Protein AF-A0A2P8WDM0-F1 (afdb_monomer_lite)

Radius of gyration: 15.36 Å; chains: 1; bounding box: 47×32×36 Å

Secondary structure (DSSP, 8-state):
--TT-GGGGS-HHHHHHHHHT-S--EEES-PPTT-EEEEEEEETTEEEEEEE-TT-EEEEEEEESSPPPPPPPSEEEEE--TTS-SS-EEEEE--TTSTT--EEEPPEE-SSSEEEEE-HHHHHHSTT--S-EEPPHHHHHHHHHTEEE--GGGG------

Foldseek 3Di:
DPDAPLVVQDDPVLVVVLVVLVDWDKFFLGDDPQKGFPDWDDDPSWIKTKIAGPVQAIKIKTWDQDDDDDDAAPDWDFAAAPVQPDDRKTFGWYPVPDVVTFTKIDWRDDPRTTMMMGGDVVQCVPPPDDDHHHDDPVNRRSRRNRMDTDDVVSVDDPPDD

pLDDT: mean 84.31, std 15.5, range [34.72, 97.06]

Sequence (161 aa):
PPSGAFLAQLAPDQMMQLQQLGVEVVVPGVVPPGFGVARVAMDDGEYAIVYRDDQNRCFGVQFSKDPVDSPAANQQQPVSSPLFPGADYGLNYDPPEDNPSRLFSDWLPGSQGAYRLLGAPDINALQGLSACRNVDLETAIPILESFTTVSPEIMGDGDPP

Structure (mmCIF, N/CA/C/O backbone):
data_AF-A0A2P8WDM0-F1
#
_entry.id   AF-A0A2P8WDM0-F1
#
loop_
_atom_site.group_PDB
_atom_site.id
_atom_site.type_symbol
_atom_site.label_atom_id
_atom_site.label_alt_id
_atom_site.label_comp_id
_atom_site.label_asym_id
_atom_site.label_entity_id
_atom_site.label_seq_id
_atom_site.pdbx_PDB_ins_code
_atom_site.Cartn_x
_atom_site.Cartn_y
_atom_site.Cartn_z
_atom_site.occupancy
_atom_site.B_iso_or_equiv
_atom_site.auth_seq_id
_atom_site.auth_comp_id
_atom_site.auth_asym_id
_atom_site.auth_atom_id
_atom_site.pdbx_PDB_model_num
ATOM 1 N N . PRO A 1 1 ? -22.498 9.700 2.394 1.00 36.03 1 PRO A N 1
ATOM 2 C CA . PRO A 1 1 ? -21.070 9.353 2.196 1.00 36.03 1 PRO A CA 1
ATOM 3 C C . PRO A 1 1 ? -20.682 9.367 0.707 1.00 36.03 1 PRO A C 1
ATOM 5 O O . PRO A 1 1 ? -21.485 8.912 -0.108 1.00 36.03 1 PRO A O 1
ATOM 8 N N . PRO A 1 2 ? -19.503 9.889 0.319 1.00 37.31 2 PRO A N 1
ATOM 9 C CA . PRO A 1 2 ? -19.006 9.663 -1.030 1.00 37.31 2 PRO A CA 1
ATOM 10 C C . PRO A 1 2 ? -18.834 8.153 -1.242 1.00 37.31 2 PRO A C 1
ATOM 12 O O . PRO A 1 2 ? -18.220 7.448 -0.438 1.00 37.31 2 PRO A O 1
ATOM 15 N N . SER A 1 3 ? -19.461 7.653 -2.299 1.00 34.72 3 SER A N 1
ATOM 16 C CA . SER A 1 3 ? -19.402 6.265 -2.739 1.00 34.72 3 SER A CA 1
ATOM 17 C C . SER A 1 3 ? -17.945 5.917 -3.059 1.00 34.72 3 SER A C 1
ATOM 19 O O . SER A 1 3 ? -17.401 6.437 -4.027 1.00 34.72 3 SER A O 1
ATOM 21 N N . GLY A 1 4 ? -17.296 5.097 -2.229 1.00 44.69 4 GLY A N 1
ATOM 22 C CA . GLY A 1 4 ? -15.882 4.727 -2.397 1.00 44.69 4 GLY A CA 1
ATOM 23 C C . GLY A 1 4 ? -15.010 4.896 -1.153 1.00 44.69 4 GLY A C 1
ATOM 24 O O . GLY A 1 4 ? -13.857 4.481 -1.177 1.00 44.69 4 GLY A O 1
ATOM 25 N N . ALA A 1 5 ? -15.541 5.454 -0.059 1.00 57.00 5 ALA A N 1
ATOM 26 C CA . ALA A 1 5 ? -14.798 5.557 1.192 1.00 57.00 5 ALA A CA 1
ATOM 27 C C . ALA A 1 5 ? -14.412 4.156 1.702 1.00 57.00 5 ALA A C 1
ATOM 29 O O . ALA A 1 5 ? -15.290 3.346 2.000 1.00 57.00 5 ALA A O 1
ATOM 30 N N . PHE A 1 6 ? -13.109 3.893 1.820 1.00 64.38 6 PHE A N 1
ATOM 31 C CA . PHE A 1 6 ? -12.514 2.686 2.405 1.00 64.38 6 PHE A CA 1
ATOM 32 C C . PHE A 1 6 ? -13.269 2.170 3.649 1.00 64.38 6 PHE A C 1
ATOM 34 O O . PHE A 1 6 ? -13.524 0.975 3.785 1.00 64.38 6 PHE A O 1
ATOM 41 N N . LEU A 1 7 ? -13.714 3.082 4.518 1.00 59.94 7 LEU A N 1
ATOM 42 C CA . LEU A 1 7 ? -14.441 2.759 5.748 1.00 59.94 7 LEU A CA 1
ATOM 43 C C . LEU A 1 7 ? -15.786 2.064 5.525 1.00 59.94 7 LEU A C 1
ATOM 45 O O . LEU A 1 7 ? -16.189 1.259 6.356 1.00 59.94 7 LEU A O 1
ATOM 49 N N . ALA A 1 8 ? -16.460 2.316 4.402 1.00 56.22 8 ALA A N 1
ATOM 50 C CA . ALA A 1 8 ? -17.702 1.625 4.060 1.00 56.22 8 ALA A CA 1
ATOM 51 C C . ALA A 1 8 ? -17.474 0.167 3.620 1.00 56.22 8 ALA A C 1
ATOM 53 O O . ALA A 1 8 ? -18.440 -0.574 3.455 1.00 56.22 8 ALA A O 1
ATOM 54 N N . GLN A 1 9 ? -16.217 -0.236 3.403 1.00 68.06 9 GLN A N 1
ATOM 55 C CA . GLN A 1 9 ? -15.846 -1.586 2.979 1.00 68.06 9 GLN A CA 1
ATOM 56 C C . GLN A 1 9 ? -15.326 -2.458 4.129 1.00 68.06 9 GLN A C 1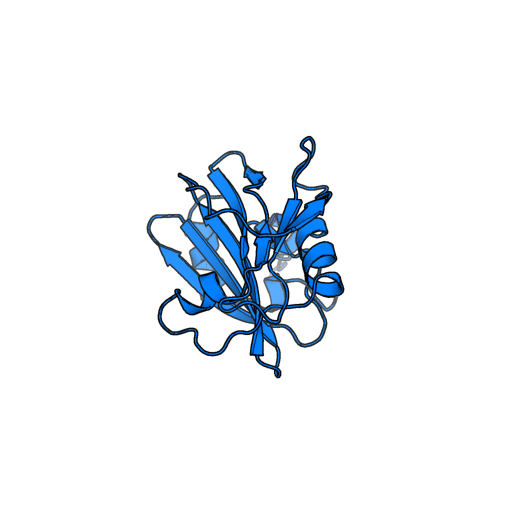
ATOM 58 O O . GLN A 1 9 ? -15.189 -3.666 3.949 1.00 68.06 9 GLN A O 1
ATOM 63 N N . LEU A 1 10 ? -15.033 -1.877 5.298 1.00 70.88 10 LEU A N 1
ATOM 64 C CA . LEU A 1 10 ? -14.612 -2.633 6.474 1.00 70.88 10 LEU A CA 1
ATOM 65 C C . LEU A 1 10 ? -15.817 -3.136 7.267 1.00 70.88 10 LEU A C 1
ATOM 67 O O . LEU A 1 10 ? -16.766 -2.394 7.522 1.00 70.88 10 LEU A O 1
ATOM 71 N N . ALA A 1 11 ? -15.743 -4.382 7.737 1.00 72.00 11 ALA A N 1
ATOM 72 C CA . ALA A 1 11 ? -16.663 -4.845 8.767 1.00 72.00 11 ALA A CA 1
ATOM 73 C C . ALA A 1 11 ? -16.406 -4.081 10.088 1.00 72.00 11 ALA A C 1
ATOM 75 O O . ALA A 1 11 ? -15.248 -3.772 10.388 1.00 72.00 11 ALA A O 1
ATOM 76 N N . PRO A 1 12 ? -17.438 -3.822 10.917 1.00 71.75 12 PRO A N 1
ATOM 77 C CA . PRO A 1 12 ? -17.280 -3.102 12.186 1.00 71.75 12 PRO A CA 1
ATOM 78 C C . PRO A 1 12 ? -16.192 -3.689 13.095 1.00 71.75 12 PRO A C 1
ATOM 80 O O . PRO A 1 12 ? -15.381 -2.950 13.651 1.00 71.75 12 PRO A O 1
ATOM 83 N N . ASP A 1 13 ? -16.107 -5.018 13.171 1.00 77.50 13 ASP A N 1
ATOM 84 C CA . ASP A 1 13 ? -15.102 -5.707 13.984 1.00 77.50 13 ASP A CA 1
ATOM 85 C C . ASP A 1 13 ? -13.672 -5.466 13.473 1.00 77.50 13 ASP A C 1
ATOM 87 O O . ASP A 1 13 ? -12.751 -5.290 14.268 1.00 77.50 13 ASP A O 1
ATOM 91 N N . GLN A 1 14 ? -13.473 -5.398 12.151 1.00 79.44 14 GLN A N 1
ATOM 92 C CA . GLN A 1 14 ? -12.163 -5.106 11.552 1.00 79.44 14 GLN A CA 1
ATOM 93 C C . GLN A 1 14 ? -11.731 -3.669 11.847 1.00 79.44 14 GLN A C 1
ATOM 95 O O . GLN A 1 14 ? -10.559 -3.413 12.112 1.00 79.44 14 GLN A O 1
ATOM 100 N N . MET A 1 15 ? -12.683 -2.735 11.837 1.00 77.62 15 MET A N 1
ATOM 101 C CA . MET A 1 15 ? -12.424 -1.344 12.192 1.00 77.62 15 MET A CA 1
ATOM 102 C C . MET A 1 15 ? -12.049 -1.207 13.671 1.00 77.62 15 MET A C 1
ATOM 104 O O . MET A 1 15 ? -11.055 -0.557 13.986 1.00 77.62 15 MET A O 1
ATOM 108 N N . MET A 1 16 ? -12.782 -1.871 14.572 1.00 75.94 16 MET A N 1
ATOM 109 C CA . MET A 1 16 ? -12.447 -1.893 15.999 1.00 75.94 16 MET A CA 1
ATOM 110 C C . MET A 1 16 ? -11.062 -2.490 16.260 1.00 75.94 16 MET A C 1
ATOM 112 O O . MET A 1 16 ? -10.313 -1.958 17.075 1.00 75.94 16 MET A O 1
ATOM 116 N N . GLN A 1 17 ? -10.700 -3.573 15.570 1.00 79.44 17 GLN A N 1
ATOM 117 C CA . GLN A 1 17 ? -9.383 -4.192 15.727 1.00 79.44 17 GLN A CA 1
ATOM 118 C C . GLN A 1 17 ? -8.254 -3.265 15.264 1.00 79.44 17 GLN A C 1
ATOM 120 O O . GLN A 1 17 ? -7.281 -3.096 15.993 1.00 79.44 17 GLN A O 1
ATOM 125 N N . LEU A 1 18 ? -8.407 -2.604 14.110 1.00 81.50 18 LEU A N 1
ATOM 126 C CA . LEU A 1 18 ? -7.428 -1.631 13.617 1.00 81.50 18 LEU A CA 1
ATOM 127 C C . LEU A 1 18 ? -7.249 -0.455 14.591 1.00 81.50 18 LEU A C 1
ATOM 129 O O . LEU A 1 18 ? -6.125 -0.033 14.847 1.00 81.50 18 LEU A O 1
ATOM 133 N N . GLN A 1 19 ? -8.335 0.030 15.198 1.00 79.19 19 GLN A N 1
ATOM 134 C CA . GLN A 1 19 ? -8.279 1.088 16.216 1.00 79.19 19 GLN A CA 1
ATOM 135 C C . GLN A 1 19 ? -7.546 0.651 17.492 1.00 79.19 19 GLN A C 1
ATOM 137 O O . GLN A 1 19 ? -6.848 1.451 18.113 1.00 79.19 19 GLN A O 1
ATOM 142 N N . GLN A 1 20 ? -7.682 -0.616 17.888 1.00 82.81 20 GLN A N 1
ATOM 143 C CA . GLN A 1 20 ? -7.025 -1.157 19.081 1.00 82.81 20 GLN A CA 1
ATOM 144 C C . GLN A 1 20 ? -5.506 -1.301 18.932 1.00 82.81 20 GLN A C 1
ATOM 146 O O . GLN A 1 20 ? -4.823 -1.431 19.947 1.00 82.81 20 GLN A O 1
ATOM 151 N N . LEU A 1 21 ? -4.960 -1.237 17.710 1.00 83.50 21 LEU A N 1
ATOM 152 C CA . LEU A 1 21 ? -3.510 -1.283 17.488 1.00 83.50 21 LEU A CA 1
ATOM 153 C C . LEU A 1 21 ? -2.793 -0.054 18.068 1.00 83.50 21 LEU A C 1
ATOM 155 O O . LEU A 1 21 ? -1.595 -0.120 18.334 1.00 83.50 21 LEU A O 1
ATOM 159 N N . GLY A 1 22 ? -3.509 1.061 18.268 1.00 83.38 22 GLY A N 1
ATOM 160 C CA . GLY A 1 22 ? -2.923 2.305 18.776 1.00 83.38 22 GLY A CA 1
ATOM 161 C C . GLY A 1 22 ? -1.908 2.935 17.817 1.00 83.38 22 GLY A C 1
ATOM 162 O O . GLY A 1 22 ? -1.054 3.711 18.251 1.00 83.38 22 GLY A O 1
ATOM 163 N N . VAL A 1 23 ? -1.989 2.581 16.531 1.00 86.44 23 VAL A N 1
ATOM 164 C CA . VAL A 1 23 ? -1.169 3.144 15.457 1.00 86.44 23 VAL A CA 1
ATOM 165 C C . VAL A 1 23 ? -2.034 3.885 14.452 1.00 86.44 23 VAL A C 1
ATOM 167 O O . VAL A 1 23 ? -3.225 3.601 14.308 1.00 86.44 23 VAL A O 1
ATOM 170 N N . GLU A 1 24 ? -1.433 4.830 13.743 1.00 89.19 24 GLU A N 1
ATOM 171 C CA . GLU A 1 24 ? -2.082 5.456 12.600 1.00 89.19 24 GLU A CA 1
ATOM 172 C C . GLU A 1 24 ? -2.334 4.422 11.485 1.00 89.19 24 GLU A C 1
ATOM 174 O O . GLU A 1 24 ? -1.457 3.659 11.072 1.00 89.19 24 GLU A O 1
ATOM 179 N N . VAL A 1 25 ? -3.580 4.366 11.012 1.00 90.31 25 VAL A N 1
ATOM 180 C CA . VAL A 1 25 ? -3.996 3.421 9.973 1.00 90.31 25 VAL A CA 1
ATOM 181 C C . VAL A 1 25 ? -4.004 4.146 8.636 1.00 90.31 25 VAL A C 1
ATOM 183 O O . VAL A 1 25 ? -4.794 5.069 8.433 1.00 90.31 25 VAL A O 1
ATOM 186 N N . VAL A 1 26 ? -3.136 3.713 7.726 1.00 92.31 26 VAL A N 1
ATOM 187 C CA . VAL A 1 26 ? -2.986 4.245 6.374 1.00 92.31 26 VAL A CA 1
ATOM 188 C C . VAL A 1 26 ? -3.682 3.324 5.391 1.00 92.31 26 VAL A C 1
ATOM 190 O O . VAL A 1 26 ? -3.570 2.099 5.448 1.00 92.31 26 VAL A O 1
ATOM 193 N N . VAL A 1 27 ? -4.446 3.936 4.498 1.00 92.62 27 VAL A N 1
ATOM 194 C CA . VAL A 1 27 ? -5.335 3.264 3.553 1.00 92.62 27 VAL A CA 1
ATOM 195 C C . VAL A 1 27 ? -5.292 4.005 2.218 1.00 92.62 27 VAL A C 1
ATOM 197 O O . VAL A 1 27 ? -4.922 5.179 2.183 1.00 92.62 27 VAL A O 1
ATOM 200 N N . PRO A 1 28 ? -5.688 3.379 1.101 1.00 92.56 28 PRO A N 1
ATOM 201 C CA . PRO A 1 28 ? -5.888 4.098 -0.147 1.00 92.56 28 PRO A CA 1
ATOM 202 C C . PRO A 1 28 ? -7.020 5.116 0.005 1.00 92.56 28 PRO A C 1
ATOM 204 O O . PRO A 1 28 ? -8.125 4.768 0.427 1.00 92.56 28 PRO A O 1
ATOM 207 N N . GLY A 1 29 ? -6.773 6.361 -0.388 1.00 89.75 29 GLY A N 1
ATOM 208 C CA . GLY A 1 29 ? -7.816 7.372 -0.558 1.00 89.75 29 GLY A CA 1
ATOM 209 C C . GLY A 1 29 ? -8.676 7.112 -1.796 1.00 89.75 29 GLY A C 1
ATOM 210 O O . GLY A 1 29 ? -9.814 7.574 -1.865 1.00 89.75 29 GLY A O 1
ATOM 211 N N . VAL A 1 30 ? -8.161 6.331 -2.751 1.00 87.44 30 VAL A N 1
ATOM 212 C CA . VAL A 1 30 ? -8.896 5.828 -3.913 1.00 87.44 30 VAL A CA 1
ATOM 213 C C . VAL A 1 30 ? -8.802 4.306 -3.953 1.00 87.44 30 VAL A C 1
ATOM 215 O O . VAL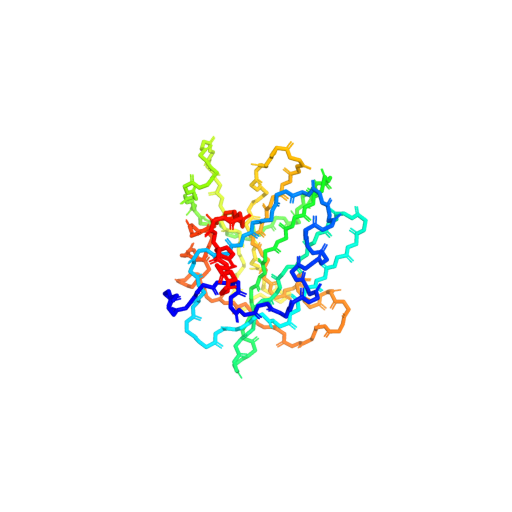 A 1 30 ? -7.718 3.735 -4.049 1.00 87.44 30 VAL A O 1
ATOM 218 N N . VAL A 1 31 ? -9.957 3.643 -3.933 1.00 90.00 31 VAL A N 1
ATOM 219 C CA . VAL A 1 31 ? -10.067 2.206 -4.214 1.00 90.00 31 VAL A CA 1
ATOM 220 C C . VAL A 1 31 ? -10.561 2.045 -5.656 1.00 90.00 31 VAL A C 1
ATOM 222 O O . VAL A 1 31 ? -11.633 2.573 -5.972 1.00 90.00 31 VAL A O 1
ATOM 225 N N . PRO A 1 32 ? -9.818 1.358 -6.548 1.00 91.62 32 PRO A N 1
ATOM 226 C CA . PRO A 1 32 ? -10.250 1.196 -7.931 1.00 91.62 32 PRO A CA 1
ATOM 227 C C . PRO A 1 32 ? -11.595 0.458 -8.036 1.00 91.62 32 PRO A C 1
ATOM 229 O O . PRO A 1 32 ? -11.910 -0.382 -7.185 1.00 91.62 32 PRO A O 1
ATOM 232 N N . PRO A 1 33 ? -12.394 0.712 -9.088 1.00 89.81 33 PRO A N 1
ATOM 233 C CA . PRO A 1 33 ? -13.662 0.020 -9.286 1.00 89.81 33 PRO A CA 1
ATOM 234 C C . PRO A 1 33 ? -13.499 -1.504 -9.293 1.00 89.81 33 PRO A C 1
ATOM 236 O O . PRO A 1 33 ? -12.585 -2.036 -9.919 1.00 89.81 33 PRO A O 1
ATOM 239 N N . GLY A 1 34 ? -14.408 -2.202 -8.611 1.00 90.25 34 GLY A N 1
ATOM 240 C CA . GLY A 1 34 ? -14.401 -3.665 -8.518 1.00 90.25 34 GLY A CA 1
ATOM 241 C C . GLY A 1 34 ? -13.508 -4.235 -7.413 1.00 90.25 34 GLY A C 1
ATOM 242 O O . GLY A 1 34 ? -13.654 -5.411 -7.093 1.00 90.25 34 GLY A O 1
ATOM 243 N N . PHE A 1 35 ? -12.650 -3.426 -6.785 1.00 92.88 35 PHE A N 1
ATOM 244 C CA . PHE A 1 35 ? -11.886 -3.854 -5.615 1.00 92.88 35 PHE A CA 1
ATOM 245 C C . PHE A 1 35 ? -12.699 -3.699 -4.332 1.00 92.88 35 PHE A C 1
ATOM 247 O O . PHE A 1 35 ? -13.393 -2.702 -4.128 1.00 92.88 35 PHE A O 1
ATOM 254 N N . GLY A 1 36 ? -12.561 -4.684 -3.447 1.00 90.12 36 GLY A N 1
ATOM 255 C CA . GLY A 1 36 ? -13.055 -4.639 -2.076 1.00 90.12 36 GLY A CA 1
ATOM 256 C C . GLY A 1 36 ? -12.014 -5.161 -1.092 1.00 90.12 36 GLY A C 1
ATOM 257 O O . GLY A 1 36 ? -11.090 -5.875 -1.490 1.00 90.12 36 GLY A O 1
ATOM 258 N N . VAL A 1 37 ? -12.168 -4.832 0.193 1.00 90.81 37 VAL A N 1
ATOM 259 C CA . VAL A 1 37 ? -11.337 -5.412 1.259 1.00 90.81 37 VAL A CA 1
ATOM 260 C C . VAL A 1 37 ? -11.573 -6.922 1.312 1.00 90.81 37 VAL A C 1
ATOM 262 O O . VAL A 1 37 ? -12.653 -7.395 1.656 1.00 90.81 37 VAL A O 1
ATOM 265 N N . ALA A 1 38 ? -10.542 -7.688 0.976 1.00 89.88 38 ALA A N 1
ATOM 266 C CA . ALA A 1 38 ? -10.553 -9.143 1.021 1.00 89.88 38 ALA A CA 1
ATOM 267 C C . ALA A 1 38 ? -10.081 -9.672 2.376 1.00 89.88 38 ALA A C 1
ATOM 269 O O . ALA A 1 38 ? -10.499 -10.746 2.809 1.00 89.88 38 ALA A O 1
ATOM 270 N N . ARG A 1 39 ? -9.176 -8.939 3.035 1.00 88.94 39 ARG A N 1
ATOM 271 C CA . ARG A 1 39 ? -8.610 -9.342 4.318 1.00 88.94 39 ARG A CA 1
ATOM 272 C C . ARG A 1 39 ? -8.003 -8.171 5.071 1.00 88.94 39 ARG A C 1
ATOM 274 O O . ARG A 1 39 ? -7.364 -7.312 4.476 1.00 88.94 39 ARG A O 1
ATOM 281 N N . VAL A 1 40 ? -8.107 -8.239 6.392 1.00 90.31 40 VAL A N 1
ATOM 282 C CA . VAL A 1 40 ? -7.248 -7.506 7.321 1.00 90.31 40 VAL A CA 1
ATOM 283 C C . VAL A 1 40 ? -6.455 -8.549 8.104 1.00 90.31 40 VAL A C 1
ATOM 285 O O . VAL A 1 40 ? -7.043 -9.421 8.743 1.00 90.31 40 VAL A O 1
ATOM 288 N N . ALA A 1 41 ? -5.134 -8.531 7.974 1.00 89.19 41 ALA A N 1
ATOM 289 C CA . ALA A 1 41 ? -4.217 -9.340 8.764 1.00 89.19 41 ALA A CA 1
ATOM 290 C C . ALA A 1 41 ? -3.554 -8.434 9.799 1.00 89.19 41 ALA A C 1
ATOM 292 O O . ALA A 1 41 ? -3.145 -7.328 9.461 1.00 89.19 41 ALA A O 1
ATOM 293 N N . MET A 1 42 ? -3.474 -8.891 11.042 1.00 88.50 42 MET A N 1
ATOM 294 C CA . MET A 1 42 ? -2.862 -8.158 12.147 1.00 88.50 42 MET A CA 1
ATOM 295 C C . MET A 1 42 ? -2.008 -9.125 12.950 1.00 88.50 42 MET A C 1
ATOM 297 O O . MET A 1 42 ? -2.450 -10.246 13.209 1.00 88.50 42 MET A O 1
ATOM 301 N N . ASP A 1 43 ? -0.812 -8.687 13.322 1.00 85.88 43 ASP A N 1
ATOM 302 C CA . ASP A 1 43 ? 0.116 -9.452 14.153 1.00 85.88 43 ASP A CA 1
ATOM 303 C C . ASP A 1 43 ? 1.037 -8.493 14.915 1.00 85.88 43 ASP A C 1
ATOM 305 O O . ASP A 1 43 ? 1.551 -7.555 14.327 1.00 85.88 43 ASP A O 1
ATOM 309 N N . ASP A 1 44 ? 1.184 -8.673 16.226 1.00 84.94 44 ASP A N 1
ATOM 310 C CA . ASP A 1 44 ? 2.044 -7.869 17.123 1.00 84.94 44 ASP A CA 1
ATOM 311 C C . ASP A 1 44 ? 2.037 -6.324 16.930 1.00 84.94 44 ASP A C 1
ATOM 313 O O . ASP A 1 44 ? 3.030 -5.599 17.079 1.00 84.94 44 ASP A O 1
ATOM 317 N N . GLY A 1 45 ? 0.868 -5.763 16.613 1.00 84.56 45 GLY A N 1
ATOM 318 C CA . GLY A 1 45 ? 0.710 -4.328 16.352 1.00 84.56 45 GLY A CA 1
ATOM 319 C C . GLY A 1 45 ? 1.177 -3.878 14.963 1.00 84.56 45 GLY A C 1
ATOM 320 O O . GLY A 1 45 ? 1.294 -2.679 14.732 1.00 84.56 45 GLY A O 1
ATOM 321 N N . GLU A 1 46 ? 1.431 -4.817 14.061 1.00 91.94 46 GLU A N 1
ATOM 322 C CA . GLU A 1 46 ? 1.558 -4.642 12.618 1.00 91.94 46 GLU A CA 1
ATOM 323 C C . GLU A 1 46 ? 0.239 -4.996 11.923 1.00 91.94 46 GLU A C 1
ATOM 325 O O . GLU A 1 46 ? -0.611 -5.706 12.478 1.00 91.94 46 GLU A O 1
ATOM 330 N N . TYR A 1 47 ? 0.055 -4.520 10.690 1.00 93.31 47 TYR A N 1
ATOM 331 C CA . TYR A 1 47 ? -1.114 -4.895 9.900 1.00 93.31 47 TYR A CA 1
ATOM 332 C C . TYR A 1 47 ? -0.842 -4.946 8.398 1.00 93.31 47 TYR A C 1
ATOM 334 O O . TYR A 1 47 ? 0.046 -4.277 7.875 1.00 93.31 47 TYR A O 1
ATOM 342 N N . ALA A 1 48 ? -1.678 -5.706 7.692 1.00 93.75 48 ALA A N 1
ATOM 343 C CA . ALA A 1 48 ? -1.815 -5.667 6.246 1.00 93.75 48 ALA A CA 1
ATOM 344 C C . ALA A 1 48 ? -3.298 -5.688 5.850 1.00 93.75 48 ALA A C 1
ATOM 346 O O . ALA A 1 48 ? -4.050 -6.583 6.244 1.00 93.75 48 ALA A O 1
ATOM 347 N N . ILE A 1 49 ? -3.717 -4.715 5.045 1.00 94.12 49 ILE A N 1
ATOM 348 C CA . ILE A 1 49 ? -5.075 -4.616 4.501 1.00 94.12 49 ILE A CA 1
ATOM 349 C C . ILE A 1 49 ? -5.004 -4.961 3.022 1.00 94.12 49 ILE A C 1
ATOM 351 O O . ILE A 1 49 ? -4.360 -4.252 2.253 1.00 94.12 49 ILE A O 1
ATOM 355 N N . VAL A 1 50 ? -5.646 -6.057 2.631 1.00 94.88 50 VAL A N 1
ATOM 356 C CA . VAL A 1 50 ? -5.604 -6.598 1.272 1.00 94.88 50 VAL A CA 1
ATOM 357 C C . VAL A 1 50 ? -6.910 -6.313 0.556 1.00 94.88 50 VAL A C 1
ATOM 359 O O . VAL A 1 50 ? -7.988 -6.606 1.075 1.00 94.88 50 VAL A O 1
ATOM 362 N N . TYR A 1 51 ? -6.790 -5.829 -0.673 1.00 94.50 51 TYR A N 1
ATOM 363 C CA . TYR A 1 51 ? -7.887 -5.578 -1.591 1.00 94.50 51 TYR A CA 1
ATOM 364 C C . TYR A 1 51 ? -7.820 -6.567 -2.742 1.00 94.50 51 TYR A C 1
ATOM 366 O O . TYR A 1 51 ? -6.733 -6.899 -3.220 1.00 94.50 51 TYR A O 1
ATOM 374 N N . ARG A 1 52 ? -8.981 -7.034 -3.196 1.00 94.38 52 ARG A N 1
ATOM 375 C CA . ARG A 1 52 ? -9.094 -7.987 -4.303 1.00 94.38 52 ARG A CA 1
ATOM 376 C C . ARG A 1 52 ? -10.289 -7.642 -5.176 1.00 94.38 52 ARG A C 1
ATOM 378 O O . ARG A 1 52 ? -11.323 -7.231 -4.651 1.00 94.38 52 ARG A O 1
ATOM 385 N N . ASP A 1 53 ? -10.140 -7.843 -6.479 1.00 93.94 53 ASP A N 1
ATOM 386 C CA . ASP A 1 53 ? -11.242 -7.786 -7.439 1.00 93.94 53 ASP A CA 1
ATOM 387 C C . ASP A 1 53 ? -11.737 -9.182 -7.867 1.00 93.94 53 ASP A C 1
ATOM 389 O O . ASP A 1 53 ? -11.200 -10.223 -7.474 1.00 93.94 53 ASP A O 1
ATOM 393 N N . ASP A 1 54 ? -12.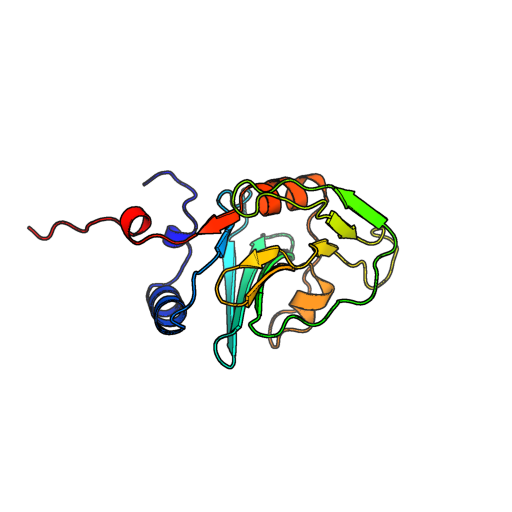775 -9.213 -8.700 1.00 93.00 54 ASP A N 1
ATOM 394 C CA . ASP A 1 54 ? -13.360 -10.436 -9.263 1.00 93.00 54 ASP A CA 1
ATOM 395 C C . ASP A 1 54 ? -12.414 -11.195 -10.217 1.00 93.00 54 ASP A C 1
ATOM 397 O O . ASP A 1 54 ? -12.616 -12.381 -10.490 1.00 93.00 54 ASP A O 1
ATOM 401 N N . GLN A 1 55 ? -11.340 -10.547 -10.672 1.00 93.75 55 GLN A N 1
ATOM 402 C CA . GLN A 1 55 ? -10.284 -11.123 -11.503 1.00 93.75 55 GLN A CA 1
ATOM 403 C C . GLN A 1 55 ? -9.077 -11.618 -10.692 1.00 93.75 55 GLN A C 1
ATOM 405 O O . GLN A 1 55 ? -8.066 -12.025 -11.279 1.00 93.75 55 GLN A O 1
ATOM 410 N N . ASN A 1 56 ? -9.163 -11.621 -9.359 1.00 93.88 56 ASN A N 1
ATOM 411 C CA . ASN A 1 56 ? -8.077 -11.984 -8.446 1.00 93.88 56 ASN A CA 1
ATOM 412 C C . ASN A 1 56 ? -6.821 -11.116 -8.598 1.00 93.88 56 ASN A C 1
ATOM 414 O O . ASN A 1 56 ? -5.718 -11.567 -8.280 1.00 93.88 56 ASN A O 1
ATOM 418 N N . ARG A 1 57 ? -6.959 -9.886 -9.095 1.00 95.00 57 ARG A N 1
ATOM 419 C CA . ARG A 1 57 ? -5.912 -8.878 -8.954 1.00 95.00 57 ARG A CA 1
ATOM 420 C C . ARG A 1 57 ? -5.953 -8.374 -7.520 1.00 95.00 57 ARG A C 1
ATOM 422 O O . ARG A 1 57 ? -7.032 -8.161 -6.967 1.00 95.00 57 ARG A O 1
ATOM 429 N N . CYS A 1 58 ? -4.786 -8.231 -6.911 1.00 95.38 58 CYS A N 1
ATOM 430 C CA . CYS A 1 58 ? -4.662 -7.844 -5.518 1.00 95.38 58 CYS A CA 1
ATOM 431 C C . CYS A 1 58 ? -3.619 -6.751 -5.349 1.00 95.38 58 CYS A C 1
ATOM 433 O O . CYS A 1 58 ? -2.588 -6.737 -6.023 1.00 95.38 58 CYS A O 1
ATOM 435 N N . PHE A 1 59 ? -3.883 -5.888 -4.382 1.00 96.50 59 PHE A N 1
ATOM 436 C CA . PHE A 1 59 ? -2.897 -5.002 -3.788 1.00 96.50 59 PHE A CA 1
ATOM 437 C C . PHE A 1 59 ? -3.160 -4.937 -2.284 1.00 96.50 59 PHE A C 1
ATOM 439 O O . PHE A 1 59 ? -4.242 -5.303 -1.814 1.00 96.50 59 PHE A O 1
ATOM 446 N N . GLY A 1 60 ? -2.180 -4.486 -1.514 1.00 96.00 60 GLY A N 1
ATOM 447 C CA . GLY A 1 60 ? -2.354 -4.295 -0.084 1.00 96.00 60 GLY A CA 1
ATOM 448 C C . GLY A 1 60 ? -1.633 -3.069 0.435 1.00 96.00 60 GLY A C 1
ATOM 449 O O . GLY A 1 60 ? -0.736 -2.550 -0.222 1.00 96.00 60 GLY A O 1
ATOM 450 N N . VAL A 1 61 ? -2.029 -2.627 1.622 1.00 96.69 61 VAL A N 1
ATOM 451 C CA . VAL A 1 61 ? -1.290 -1.640 2.411 1.00 96.69 61 VAL A CA 1
ATOM 452 C C . VAL A 1 61 ? -0.790 -2.339 3.660 1.00 96.69 61 VAL A C 1
ATOM 454 O O . VAL A 1 61 ? -1.590 -2.927 4.389 1.00 96.69 61 VAL A O 1
ATOM 457 N N . GLN A 1 62 ? 0.520 -2.311 3.877 1.00 95.88 62 GLN A N 1
ATOM 458 C CA . GLN A 1 62 ? 1.157 -2.867 5.064 1.00 95.88 62 GLN A CA 1
ATOM 459 C C . GLN A 1 62 ? 1.709 -1.752 5.936 1.00 95.88 62 GLN A C 1
ATOM 461 O O . GLN A 1 62 ? 2.250 -0.784 5.411 1.00 95.88 62 GLN A O 1
ATOM 466 N N . PHE A 1 63 ? 1.629 -1.951 7.246 1.00 96.31 63 PHE A N 1
ATOM 467 C CA . PHE A 1 63 ? 2.375 -1.223 8.260 1.00 96.31 63 PHE A CA 1
ATOM 468 C C . PHE A 1 63 ? 3.289 -2.186 9.020 1.00 96.31 63 PHE A C 1
ATOM 470 O O . PHE A 1 63 ? 2.869 -3.296 9.350 1.00 96.31 63 PHE A O 1
ATOM 477 N N . SER A 1 64 ? 4.504 -1.740 9.326 1.00 95.38 64 SER A N 1
ATOM 478 C CA . SER A 1 64 ? 5.454 -2.445 10.189 1.00 95.38 64 SER A CA 1
ATOM 479 C C . SER A 1 64 ? 6.153 -1.457 11.118 1.00 95.38 64 SER A C 1
ATOM 481 O O . SER A 1 64 ? 6.468 -0.333 10.715 1.00 95.38 64 SER A O 1
ATOM 483 N N . LYS A 1 65 ? 6.392 -1.876 12.365 1.00 94.38 65 LYS A N 1
ATOM 484 C CA . LYS A 1 65 ? 7.154 -1.079 13.344 1.00 94.38 65 LYS A CA 1
ATOM 485 C C . LYS A 1 65 ? 8.655 -1.148 13.071 1.00 94.38 65 LYS A C 1
ATOM 487 O O . LYS A 1 65 ? 9.346 -0.148 13.234 1.00 94.38 65 LYS A O 1
ATOM 492 N N . ASP A 1 66 ? 9.112 -2.310 12.609 1.00 91.50 66 ASP A N 1
ATOM 493 C CA . ASP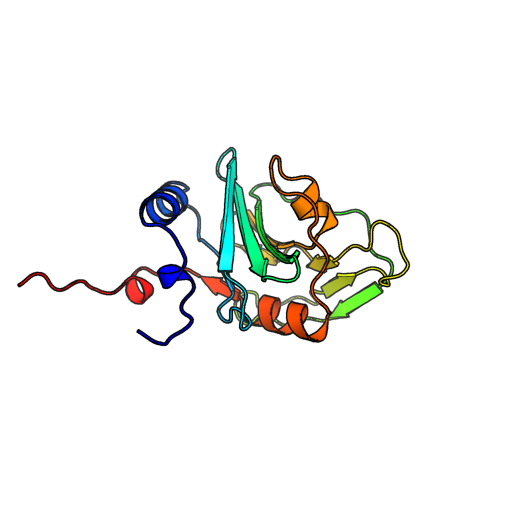 A 1 66 ? 10.505 -2.625 12.304 1.00 91.50 66 ASP A CA 1
ATOM 494 C C . ASP A 1 66 ? 10.612 -3.086 10.837 1.00 91.50 66 ASP A C 1
ATOM 496 O O . ASP A 1 66 ? 10.791 -4.277 10.563 1.00 91.50 66 ASP A O 1
ATOM 500 N N . PRO A 1 67 ? 10.459 -2.160 9.867 1.00 90.00 67 PRO A N 1
ATOM 501 C CA . PRO A 1 67 ? 10.425 -2.507 8.454 1.00 90.00 67 PRO A CA 1
ATOM 502 C C . PRO A 1 67 ? 11.733 -3.177 8.025 1.00 90.00 67 PRO A C 1
ATOM 504 O O . PRO A 1 67 ? 12.824 -2.637 8.206 1.00 90.00 67 PRO A O 1
ATOM 507 N N . VAL A 1 68 ? 11.611 -4.355 7.415 1.00 85.75 68 VAL A N 1
ATOM 508 C CA . VAL A 1 68 ? 12.737 -5.065 6.802 1.00 85.75 68 VAL A CA 1
ATOM 509 C C . VAL A 1 68 ? 12.736 -4.792 5.305 1.00 85.75 68 VAL A C 1
ATOM 511 O O . VAL A 1 68 ? 11.694 -4.873 4.644 1.00 85.75 68 VAL A O 1
ATOM 514 N N . ASP A 1 69 ? 13.907 -4.471 4.759 1.00 79.44 69 ASP A N 1
ATOM 515 C CA . ASP A 1 69 ? 14.062 -4.244 3.326 1.00 79.44 69 ASP A CA 1
ATOM 516 C C . ASP A 1 69 ? 13.637 -5.472 2.520 1.00 79.44 69 ASP A C 1
ATOM 518 O O . ASP A 1 69 ? 13.949 -6.621 2.847 1.00 79.44 69 ASP A O 1
ATOM 522 N N . SER A 1 70 ? 12.921 -5.215 1.428 1.00 79.56 70 SER A N 1
ATOM 523 C CA . SER A 1 70 ? 12.577 -6.266 0.476 1.00 79.56 70 SER A CA 1
ATOM 524 C C . SER A 1 70 ? 13.728 -6.538 -0.479 1.00 79.56 70 SER A C 1
ATOM 526 O O . SER A 1 70 ? 14.474 -5.620 -0.824 1.00 79.56 70 SER A O 1
ATOM 528 N N . PRO A 1 71 ? 13.868 -7.783 -0.966 1.00 79.19 71 PRO A N 1
ATOM 529 C CA . PRO A 1 71 ? 14.797 -8.072 -2.046 1.00 79.19 71 PRO A CA 1
ATOM 530 C C . PRO A 1 71 ? 14.539 -7.140 -3.239 1.00 79.19 71 PRO A C 1
ATOM 532 O O . PRO A 1 71 ? 13.396 -7.014 -3.682 1.00 79.19 71 PRO A O 1
ATOM 535 N N . ALA A 1 72 ? 15.597 -6.528 -3.776 1.00 78.81 72 ALA A N 1
ATOM 536 C CA . ALA A 1 72 ? 15.508 -5.518 -4.834 1.00 78.81 72 ALA A CA 1
ATOM 537 C C . ALA A 1 72 ? 14.757 -6.020 -6.080 1.00 78.81 72 ALA A C 1
ATOM 539 O O . ALA A 1 72 ? 15.055 -7.116 -6.568 1.00 78.81 72 ALA A O 1
ATOM 540 N N . ALA A 1 73 ? 13.807 -5.230 -6.590 1.00 86.88 73 ALA A N 1
ATOM 541 C CA . ALA A 1 73 ? 13.127 -5.493 -7.860 1.00 86.88 73 ALA A CA 1
ATOM 542 C C . ALA A 1 73 ? 13.996 -5.116 -9.069 1.00 86.88 73 ALA A C 1
ATOM 544 O O . ALA A 1 73 ? 14.991 -4.403 -8.936 1.00 86.88 73 ALA A O 1
ATOM 545 N N . ASN A 1 74 ? 13.612 -5.595 -10.252 1.00 88.88 74 ASN A N 1
ATOM 546 C CA . ASN A 1 74 ? 14.331 -5.314 -11.494 1.00 88.88 74 ASN A CA 1
ATOM 547 C C . ASN A 1 74 ? 14.130 -3.873 -11.985 1.00 88.88 74 ASN A C 1
ATOM 549 O O . ASN A 1 74 ? 14.995 -3.333 -12.678 1.00 88.88 74 ASN A O 1
ATOM 553 N N . GLN A 1 75 ? 12.990 -3.260 -11.662 1.00 94.06 75 GLN A N 1
ATOM 554 C CA . GLN A 1 75 ? 12.623 -1.917 -12.099 1.00 94.06 75 GLN A CA 1
ATOM 555 C C . GLN A 1 75 ? 12.011 -1.110 -10.956 1.00 94.06 75 GLN A C 1
ATOM 557 O O . GLN A 1 75 ? 11.448 -1.664 -10.010 1.00 94.06 75 GLN A O 1
ATOM 562 N N . GLN A 1 76 ? 12.102 0.213 -11.073 1.00 94.62 76 GLN A N 1
ATOM 563 C CA . GLN A 1 76 ? 11.523 1.154 -10.126 1.00 94.62 76 GLN A CA 1
ATOM 564 C C . GLN A 1 76 ? 10.899 2.328 -10.885 1.00 94.62 76 GLN A C 1
ATOM 566 O O . GLN A 1 76 ? 11.505 2.877 -11.805 1.00 94.62 76 GLN A O 1
ATOM 571 N N . GLN A 1 77 ? 9.685 2.707 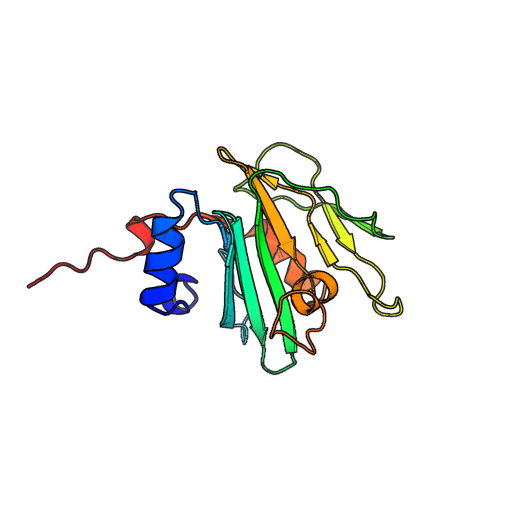-10.496 1.00 94.62 77 GLN A N 1
ATOM 572 C CA . GLN A 1 77 ? 8.990 3.890 -10.992 1.00 94.62 77 GLN A CA 1
ATOM 573 C C . GLN A 1 77 ? 8.840 4.894 -9.842 1.00 94.62 77 GLN A C 1
ATOM 575 O O . GLN A 1 77 ? 8.288 4.512 -8.811 1.00 94.62 77 GLN A O 1
ATOM 580 N N . PRO A 1 78 ? 9.288 6.154 -9.985 1.00 94.25 78 PRO A N 1
ATOM 581 C CA . PRO A 1 78 ? 9.081 7.175 -8.962 1.00 94.25 78 PRO A CA 1
ATOM 582 C C . PRO A 1 78 ? 7.600 7.395 -8.656 1.00 94.25 78 PRO A C 1
ATOM 584 O O . PRO A 1 78 ? 6.773 7.371 -9.571 1.00 94.25 78 PRO A O 1
ATOM 587 N N . VAL A 1 79 ? 7.292 7.648 -7.386 1.00 93.00 79 VAL A N 1
ATOM 588 C CA . VAL A 1 79 ? 5.936 7.922 -6.895 1.00 93.00 79 VAL A CA 1
ATOM 589 C C . VAL A 1 79 ? 5.939 9.093 -5.923 1.00 93.00 79 VAL A C 1
ATOM 591 O O . VAL A 1 79 ? 6.902 9.307 -5.188 1.00 93.00 79 VAL A O 1
ATOM 594 N N . SER A 1 80 ? 4.849 9.857 -5.900 1.00 92.44 80 SER A N 1
ATOM 595 C CA . SER A 1 80 ? 4.697 11.007 -5.012 1.00 92.44 80 SER A CA 1
ATOM 596 C C . SER A 1 80 ? 3.412 10.901 -4.199 1.00 92.44 80 SER A C 1
ATOM 598 O O . SER A 1 80 ? 2.323 11.209 -4.675 1.00 92.44 80 SER A O 1
ATOM 600 N N . SER A 1 81 ? 3.536 10.468 -2.942 1.00 89.81 81 SER A N 1
ATOM 601 C CA . SER A 1 81 ? 2.406 10.439 -2.012 1.00 89.81 81 SER A CA 1
ATOM 602 C C . SER A 1 81 ? 2.323 11.752 -1.224 1.00 89.81 81 SER A C 1
ATOM 604 O O . SER A 1 81 ? 3.272 12.080 -0.507 1.00 89.81 81 SER A O 1
ATOM 606 N N . PRO A 1 82 ? 1.200 12.495 -1.276 1.00 91.69 82 PRO A N 1
ATOM 607 C CA . PRO A 1 82 ? 1.014 13.707 -0.479 1.00 91.69 82 PRO A CA 1
ATOM 608 C C . PRO A 1 82 ? 1.080 13.461 1.034 1.00 91.69 82 PRO A C 1
ATOM 610 O O . PRO A 1 82 ? 1.445 14.370 1.776 1.00 91.69 82 PRO A O 1
ATOM 613 N N . LEU A 1 83 ? 0.735 12.249 1.488 1.00 92.38 83 LEU A N 1
ATOM 614 C CA . LEU A 1 83 ? 0.809 11.864 2.899 1.00 92.38 83 LEU A CA 1
ATOM 615 C C . LEU A 1 83 ? 2.258 11.705 3.389 1.00 92.38 83 LEU A C 1
ATOM 617 O O . LEU A 1 83 ? 2.532 11.924 4.566 1.00 92.38 83 LEU A O 1
ATOM 621 N N . PHE A 1 84 ? 3.189 11.376 2.489 1.00 92.06 84 PHE A N 1
ATOM 622 C CA . PHE A 1 84 ? 4.595 11.120 2.806 1.00 92.06 84 PHE A CA 1
ATOM 623 C C . PHE A 1 84 ? 5.508 12.077 2.033 1.00 92.06 84 PHE A C 1
ATOM 625 O O . PHE A 1 84 ? 6.197 11.669 1.094 1.00 92.06 84 PHE A O 1
ATOM 632 N N . PRO A 1 85 ? 5.524 13.372 2.396 1.00 85.88 85 PRO A N 1
ATOM 633 C CA . PRO A 1 85 ? 6.363 14.343 1.716 1.00 85.88 85 PRO A CA 1
ATOM 634 C C . PRO A 1 85 ? 7.849 14.074 1.996 1.00 85.88 85 PRO A C 1
ATOM 636 O O . PRO A 1 85 ? 8.242 13.830 3.135 1.00 85.88 85 PRO A O 1
ATOM 639 N N . GLY A 1 86 ? 8.698 14.218 0.974 1.00 70.12 86 GLY A N 1
ATOM 640 C CA . GLY A 1 86 ? 10.130 14.460 1.189 1.00 70.12 86 GLY A CA 1
ATOM 641 C C . GLY A 1 86 ? 11.114 13.308 0.957 1.00 70.12 86 GLY A C 1
ATOM 642 O O . GLY A 1 86 ? 12.175 13.330 1.574 1.00 70.12 86 GLY A O 1
ATOM 643 N N . ALA A 1 87 ? 10.851 12.370 0.044 1.00 72.81 87 ALA A N 1
ATOM 644 C CA . ALA A 1 87 ? 11.906 11.523 -0.527 1.00 72.81 87 ALA A CA 1
ATOM 645 C C . ALA A 1 87 ? 11.586 11.090 -1.966 1.00 72.81 87 ALA A C 1
ATOM 647 O O . ALA A 1 87 ? 10.437 11.177 -2.403 1.00 72.81 87 ALA A O 1
ATOM 648 N N . ASP A 1 88 ? 12.607 10.597 -2.671 1.00 85.19 88 ASP A N 1
ATOM 649 C CA . ASP A 1 88 ? 12.463 9.906 -3.954 1.00 85.19 88 ASP A CA 1
ATOM 650 C C . ASP A 1 88 ? 12.024 8.456 -3.697 1.00 85.19 88 ASP A C 1
ATOM 652 O O . ASP A 1 88 ? 12.825 7.526 -3.777 1.00 85.19 88 ASP A O 1
ATOM 656 N N . TYR A 1 89 ? 10.759 8.270 -3.315 1.00 92.31 89 TYR A N 1
ATOM 657 C CA . TYR A 1 89 ? 10.177 6.938 -3.167 1.00 92.31 89 TYR A CA 1
ATOM 658 C C . TYR A 1 89 ? 9.825 6.350 -4.532 1.00 92.31 89 TYR A C 1
ATOM 660 O O . TYR A 1 89 ? 9.462 7.061 -5.475 1.00 92.31 89 TYR A O 1
ATOM 668 N N . GLY A 1 90 ? 9.874 5.028 -4.618 1.00 94.56 90 GLY A N 1
ATOM 669 C CA . GLY A 1 90 ? 9.554 4.280 -5.814 1.00 94.56 90 GLY A CA 1
ATOM 670 C C . GLY A 1 90 ? 8.586 3.130 -5.577 1.00 94.56 90 GLY A C 1
ATOM 671 O O . GLY A 1 90 ? 8.513 2.521 -4.509 1.00 94.56 90 GLY A O 1
ATOM 672 N N . LEU A 1 91 ? 7.853 2.813 -6.635 1.00 96.06 91 LEU A N 1
ATOM 673 C CA . LEU A 1 91 ? 7.180 1.544 -6.826 1.00 96.06 91 LEU A CA 1
ATOM 674 C C . LEU A 1 91 ? 8.156 0.592 -7.522 1.00 96.06 91 LEU A C 1
ATOM 676 O O . LEU A 1 91 ? 8.518 0.796 -8.681 1.00 96.06 91 LEU A O 1
ATOM 680 N N . ASN A 1 92 ? 8.585 -0.434 -6.802 1.00 96.19 92 ASN A N 1
ATOM 681 C CA . ASN A 1 92 ? 9.473 -1.493 -7.254 1.00 96.19 92 ASN A CA 1
ATOM 682 C C . ASN A 1 92 ? 8.651 -2.602 -7.916 1.00 96.19 92 ASN A C 1
ATOM 684 O O . ASN A 1 92 ? 7.665 -3.069 -7.341 1.00 96.19 92 ASN A O 1
ATOM 688 N N . TYR A 1 93 ? 9.044 -3.039 -9.110 1.00 95.50 93 TYR A N 1
ATOM 689 C CA . TYR A 1 93 ? 8.320 -4.075 -9.840 1.00 95.50 93 TYR A CA 1
ATOM 690 C C . TYR A 1 93 ? 9.224 -4.922 -10.733 1.00 95.50 93 TYR A C 1
ATOM 692 O O . TYR A 1 93 ? 10.288 -4.488 -11.180 1.00 95.50 93 TYR A O 1
ATOM 700 N N . ASP A 1 94 ? 8.761 -6.135 -11.017 1.00 93.56 94 ASP A N 1
ATOM 701 C CA . ASP A 1 94 ? 9.323 -6.989 -12.056 1.00 93.56 94 ASP A CA 1
ATOM 702 C C . ASP A 1 94 ? 8.337 -7.104 -13.232 1.00 93.56 94 ASP A C 1
ATOM 704 O O . ASP A 1 94 ? 7.117 -7.071 -13.016 1.00 93.56 94 ASP A O 1
ATOM 708 N N . PRO A 1 95 ? 8.829 -7.275 -14.472 1.00 86.25 95 PRO A N 1
ATOM 709 C CA . PRO A 1 95 ? 7.996 -7.614 -15.618 1.00 86.25 95 PRO A CA 1
ATOM 710 C C . PRO A 1 95 ? 7.012 -8.770 -15.344 1.00 86.25 95 PRO A C 1
ATOM 712 O O . PRO A 1 95 ? 7.332 -9.683 -14.578 1.00 86.25 95 PRO A O 1
ATOM 715 N N . PRO A 1 96 ? 5.822 -8.783 -15.973 1.00 80.56 96 PRO A N 1
ATOM 716 C CA . PRO A 1 96 ? 4.835 -9.851 -15.784 1.00 80.56 96 PRO A CA 1
ATOM 717 C C . PRO A 1 96 ? 5.338 -11.260 -16.135 1.00 80.56 96 PRO A C 1
ATOM 719 O O . PRO A 1 96 ? 4.782 -12.243 -15.648 1.00 80.56 96 PRO A O 1
ATOM 722 N N . GLU A 1 97 ? 6.345 -11.366 -17.003 1.00 82.81 97 GLU A N 1
ATOM 723 C CA . GLU A 1 97 ? 7.002 -12.618 -17.385 1.00 82.81 97 GLU A CA 1
ATOM 724 C C . GLU A 1 97 ? 7.911 -13.216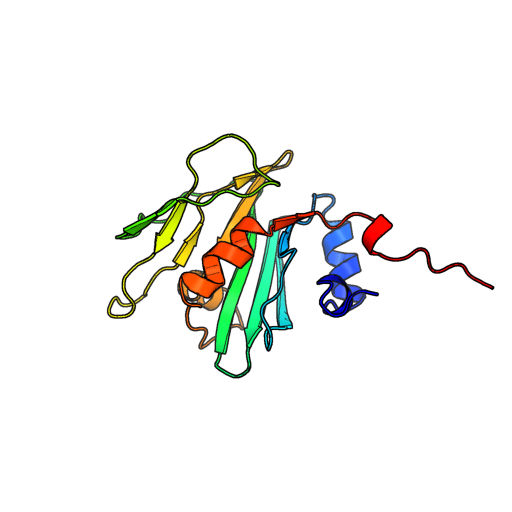 -16.298 1.00 82.81 97 GLU A C 1
ATOM 726 O O . GLU A 1 97 ? 8.202 -14.415 -16.353 1.00 82.81 97 GLU A O 1
ATOM 731 N N . ASP A 1 98 ? 8.323 -12.427 -15.302 1.00 78.62 98 ASP A N 1
ATOM 732 C CA . ASP A 1 98 ? 9.110 -12.919 -14.172 1.00 78.62 98 ASP A CA 1
ATOM 733 C C . ASP A 1 98 ? 8.227 -13.714 -13.197 1.00 78.62 98 ASP A C 1
ATOM 735 O O . ASP A 1 98 ? 7.045 -13.423 -12.991 1.00 78.62 98 ASP A O 1
ATOM 739 N N . ASN A 1 99 ? 8.797 -14.749 -12.571 1.00 76.44 99 ASN A N 1
ATOM 740 C CA . ASN A 1 99 ? 8.083 -15.585 -11.608 1.00 76.44 99 ASN A CA 1
ATOM 741 C C . ASN A 1 99 ? 8.909 -15.801 -10.323 1.00 76.44 99 ASN A C 1
ATOM 743 O O . ASN A 1 99 ? 9.890 -16.548 -10.363 1.00 76.44 99 ASN A O 1
ATOM 747 N N . PRO A 1 100 ? 8.509 -15.204 -9.182 1.00 77.69 100 PRO A N 1
ATOM 748 C CA . PRO A 1 100 ? 7.334 -14.345 -9.014 1.00 77.69 100 PRO A CA 1
ATOM 749 C C . PRO A 1 100 ? 7.556 -12.932 -9.583 1.00 77.69 100 PRO A C 1
ATOM 751 O O . PRO A 1 100 ? 8.590 -12.329 -9.322 1.00 77.69 100 PRO A O 1
ATOM 754 N N . SER A 1 101 ? 6.565 -12.375 -10.285 1.00 87.25 101 SER A N 1
ATOM 755 C CA . SER A 1 101 ? 6.554 -10.949 -10.646 1.00 87.25 101 SER A CA 1
ATOM 756 C C . SER A 1 101 ? 6.288 -10.138 -9.375 1.00 87.25 101 SER A C 1
ATOM 758 O O . SER A 1 101 ? 5.212 -10.255 -8.778 1.00 87.25 101 SER A O 1
ATOM 760 N N . ARG A 1 102 ? 7.275 -9.368 -8.902 1.00 92.31 102 ARG A N 1
ATOM 761 C CA . ARG A 1 102 ? 7.143 -8.530 -7.699 1.00 92.31 102 ARG A CA 1
ATOM 762 C C . ARG A 1 102 ? 6.486 -7.192 -8.009 1.00 92.31 102 ARG A C 1
ATOM 764 O O . ARG A 1 102 ? 6.577 -6.680 -9.121 1.00 92.31 102 ARG A O 1
ATOM 771 N N . LEU A 1 103 ? 5.827 -6.642 -6.995 1.00 95.50 103 LEU A N 1
ATOM 772 C CA . LEU A 1 103 ? 5.261 -5.300 -6.989 1.00 95.50 103 LEU A CA 1
ATOM 773 C C . LEU A 1 103 ? 5.194 -4.836 -5.532 1.00 95.50 103 LEU A C 1
ATOM 775 O O . LEU A 1 103 ? 4.472 -5.438 -4.747 1.00 95.50 103 LEU A O 1
ATOM 779 N N . PHE A 1 104 ? 5.943 -3.811 -5.149 1.00 96.44 104 PHE A N 1
ATOM 780 C CA . PHE A 1 104 ? 5.889 -3.234 -3.803 1.00 96.44 104 PHE A CA 1
ATOM 781 C C . PHE A 1 104 ? 6.431 -1.808 -3.820 1.00 96.44 104 PHE A C 1
ATOM 783 O O . PHE A 1 104 ? 7.289 -1.486 -4.635 1.00 96.44 104 PHE A O 1
ATOM 790 N N . SER A 1 105 ? 5.961 -0.933 -2.937 1.00 96.25 105 SER A N 1
ATOM 791 C CA . SER A 1 105 ? 6.615 0.371 -2.774 1.00 96.25 105 SER A CA 1
ATOM 792 C C . SER A 1 105 ? 7.811 0.276 -1.838 1.00 96.25 105 SER A C 1
ATOM 794 O O . SER A 1 105 ? 7.894 -0.639 -1.015 1.00 96.25 105 SER A O 1
ATOM 796 N N . ASP A 1 106 ? 8.691 1.268 -1.904 1.00 95.19 106 ASP A N 1
ATOM 797 C CA . ASP A 1 106 ? 9.593 1.559 -0.792 1.00 95.19 106 ASP A CA 1
ATOM 798 C C . ASP A 1 106 ? 8.802 1.749 0.512 1.00 95.19 106 ASP A C 1
ATOM 800 O O . ASP A 1 106 ? 7.598 2.048 0.507 1.00 95.19 106 ASP A O 1
ATOM 804 N N . TRP A 1 107 ? 9.494 1.577 1.636 1.00 95.38 107 TRP A N 1
ATOM 805 C CA . TRP A 1 107 ? 8.946 1.890 2.947 1.00 95.38 107 TRP A CA 1
ATOM 806 C C . TRP A 1 107 ? 8.781 3.405 3.101 1.00 95.38 107 TRP A C 1
ATOM 808 O O . TRP A 1 107 ? 9.745 4.167 3.081 1.00 95.38 107 TRP A O 1
ATOM 818 N N . LEU A 1 108 ? 7.533 3.825 3.271 1.00 95.06 108 LEU A N 1
ATOM 819 C CA . LEU A 1 108 ? 7.107 5.196 3.497 1.00 95.06 108 LEU A CA 1
ATOM 820 C C . LEU A 1 108 ? 7.094 5.468 5.011 1.00 95.06 108 LEU A C 1
ATOM 822 O O . LEU A 1 108 ? 6.305 4.846 5.727 1.00 95.06 108 LEU A O 1
ATOM 826 N N . PRO A 1 109 ? 7.962 6.346 5.534 1.00 93.38 109 PRO A N 1
ATOM 827 C CA . PRO A 1 109 ? 8.129 6.538 6.968 1.00 93.38 109 PRO A CA 1
ATOM 828 C C . PRO A 1 109 ? 6.911 7.221 7.597 1.00 93.38 109 PRO A C 1
ATOM 830 O O . PRO A 1 109 ? 6.443 8.257 7.129 1.00 93.38 109 PRO A O 1
ATOM 833 N N . GLY A 1 110 ? 6.437 6.657 8.703 1.00 91.75 110 GLY A N 1
ATOM 834 C CA . GLY A 1 110 ? 5.437 7.231 9.596 1.00 91.75 110 GLY A CA 1
ATOM 835 C C . GLY A 1 110 ? 6.016 7.560 10.971 1.00 91.75 110 GLY A C 1
ATOM 836 O O . GLY A 1 110 ? 7.176 7.291 11.271 1.00 91.75 110 GLY A O 1
ATOM 837 N N . SER A 1 111 ? 5.188 8.120 11.852 1.00 89.88 111 SER A N 1
ATOM 838 C CA . SER A 1 111 ? 5.598 8.472 13.222 1.00 89.88 111 SER A CA 1
ATOM 839 C C . SER A 1 111 ? 5.843 7.259 14.133 1.00 89.88 111 SER A C 1
ATOM 841 O O . SER A 1 111 ? 6.564 7.378 15.122 1.00 89.88 111 SER A O 1
ATOM 843 N N . GLN A 1 112 ? 5.244 6.105 13.816 1.00 91.56 112 GLN A N 1
ATOM 844 C CA . GLN A 1 112 ? 5.261 4.887 14.642 1.00 91.56 112 GLN A CA 1
ATOM 845 C C . GLN A 1 112 ? 5.846 3.656 13.925 1.00 91.56 112 GLN A C 1
ATOM 847 O O . GLN A 1 112 ? 5.807 2.559 14.478 1.00 91.56 112 GLN A O 1
ATOM 852 N N . GLY A 1 113 ? 6.357 3.816 12.704 1.00 94.50 113 GLY A N 1
ATOM 853 C CA . GLY A 1 113 ? 6.833 2.722 11.856 1.00 94.50 113 GLY A CA 1
ATOM 854 C C . GLY A 1 113 ? 6.905 3.163 10.397 1.00 94.50 113 GLY A C 1
ATOM 855 O O . GLY A 1 113 ? 7.111 4.344 10.122 1.00 94.50 113 GLY A O 1
ATOM 856 N N . ALA A 1 114 ? 6.696 2.244 9.460 1.00 95.75 114 ALA A N 1
ATOM 857 C CA . ALA A 1 114 ? 6.627 2.559 8.038 1.00 95.75 114 ALA A CA 1
ATOM 858 C C . ALA A 1 114 ? 5.499 1.807 7.331 1.00 95.75 114 ALA A C 1
ATOM 860 O O . ALA A 1 114 ? 5.045 0.753 7.781 1.00 95.75 114 ALA A O 1
ATOM 861 N N . TYR A 1 115 ? 5.075 2.357 6.197 1.00 96.06 115 TYR A N 1
ATOM 862 C CA . TYR A 1 115 ? 3.996 1.838 5.371 1.00 96.06 115 TYR A CA 1
ATOM 863 C C . TYR A 1 115 ? 4.498 1.457 3.987 1.00 96.06 115 TYR A C 1
ATOM 865 O O . TYR A 1 115 ? 5.455 2.044 3.493 1.00 96.06 115 TYR A O 1
ATOM 873 N N . ARG A 1 116 ? 3.836 0.520 3.315 1.00 96.31 116 ARG A N 1
ATOM 874 C CA . ARG A 1 116 ? 4.113 0.246 1.900 1.00 96.31 116 ARG A CA 1
ATOM 875 C C . ARG A 1 116 ? 2.922 -0.341 1.169 1.00 96.31 116 ARG A C 1
ATOM 877 O O . ARG A 1 116 ? 2.045 -0.956 1.779 1.00 96.31 116 ARG A O 1
ATOM 884 N N . LEU A 1 117 ? 2.939 -0.203 -0.152 1.00 97.06 117 LEU A N 1
ATOM 885 C CA . LEU A 1 117 ? 2.088 -0.980 -1.042 1.00 97.06 117 LEU A CA 1
ATOM 886 C C . LEU A 1 117 ? 2.666 -2.388 -1.221 1.00 97.06 117 LEU A C 1
ATOM 888 O O . LEU A 1 117 ? 3.866 -2.546 -1.435 1.00 97.06 117 LEU A O 1
ATOM 892 N N . LEU A 1 118 ? 1.796 -3.394 -1.157 1.00 95.50 118 LEU A N 1
ATOM 893 C CA . LEU A 1 118 ? 2.104 -4.803 -1.391 1.00 95.50 118 LEU A CA 1
ATOM 894 C C . LEU A 1 118 ? 1.463 -5.314 -2.676 1.00 95.50 118 LEU A C 1
ATOM 896 O O . LEU A 1 118 ? 0.302 -5.015 -2.967 1.00 95.50 118 LEU A O 1
ATOM 900 N N . GLY A 1 119 ? 2.200 -6.163 -3.379 1.00 95.00 119 GLY A N 1
ATOM 901 C CA . GLY A 1 119 ? 1.744 -6.931 -4.526 1.00 95.00 119 GLY A CA 1
ATOM 902 C C . GLY A 1 119 ? 1.471 -8.391 -4.190 1.00 95.00 119 GLY A C 1
ATOM 903 O O . GLY A 1 119 ? 1.537 -8.846 -3.048 1.00 95.00 119 GLY A O 1
ATOM 904 N N . ALA A 1 120 ? 1.148 -9.154 -5.224 1.00 93.88 120 ALA A N 1
ATOM 905 C CA . ALA A 1 120 ? 0.704 -10.529 -5.121 1.00 93.88 120 ALA A CA 1
ATOM 906 C C . ALA A 1 120 ? 1.692 -11.489 -4.447 1.00 93.88 120 ALA A C 1
ATOM 908 O O . ALA A 1 120 ? 1.203 -12.317 -3.681 1.00 93.88 120 ALA A O 1
ATOM 909 N N . PRO A 1 121 ? 3.022 -11.452 -4.679 1.00 91.31 121 PRO A N 1
ATOM 910 C CA . PRO A 1 121 ? 3.925 -12.401 -4.026 1.00 91.31 121 PRO A CA 1
ATOM 911 C C . PRO A 1 121 ? 3.880 -12.300 -2.499 1.00 91.31 121 PRO A C 1
ATOM 913 O O . PRO A 1 121 ? 3.688 -13.316 -1.833 1.00 91.31 121 PRO A O 1
ATOM 916 N N . ASP A 1 122 ? 3.956 -11.081 -1.959 1.00 91.00 122 ASP A N 1
ATOM 917 C CA . ASP A 1 122 ? 3.859 -10.823 -0.521 1.00 91.00 122 ASP A CA 1
ATOM 918 C C . ASP A 1 122 ? 2.470 -11.176 0.022 1.00 91.00 122 ASP A C 1
ATOM 920 O O . ASP A 1 122 ? 2.343 -11.825 1.058 1.00 91.00 122 ASP A O 1
ATOM 924 N N . ILE A 1 123 ? 1.408 -10.823 -0.709 1.00 93.19 123 ILE A N 1
ATOM 925 C CA . ILE A 1 123 ? 0.029 -11.135 -0.310 1.00 93.19 123 ILE A CA 1
ATOM 926 C C . ILE A 1 123 ? -0.224 -12.648 -0.284 1.00 93.19 123 ILE A C 1
ATOM 928 O O . ILE A 1 123 ? -0.869 -13.144 0.636 1.00 93.19 123 ILE A O 1
ATOM 932 N N . ASN A 1 124 ? 0.283 -13.396 -1.266 1.00 91.50 124 ASN A N 1
ATOM 933 C CA . ASN A 1 124 ? 0.139 -14.853 -1.339 1.00 91.50 124 ASN A CA 1
ATOM 934 C C . ASN A 1 124 ? 0.933 -15.579 -0.236 1.00 91.50 124 ASN A C 1
ATOM 936 O O . ASN A 1 124 ? 0.637 -16.735 0.063 1.00 91.50 124 ASN A O 1
ATOM 940 N N . ALA A 1 125 ? 1.932 -14.926 0.370 1.00 88.56 125 ALA A N 1
ATOM 941 C CA . ALA A 1 125 ? 2.634 -15.445 1.542 1.00 88.56 125 ALA A CA 1
ATOM 942 C C . ALA A 1 125 ? 1.810 -15.298 2.839 1.00 88.56 125 ALA A C 1
ATOM 944 O O . ALA A 1 125 ? 2.083 -15.988 3.824 1.00 88.56 125 ALA A O 1
ATOM 945 N N . LEU A 1 126 ? 0.769 -14.455 2.846 1.00 85.69 126 LEU A N 1
ATOM 946 C CA . LEU A 1 126 ? -0.162 -14.337 3.967 1.00 85.69 126 LEU A CA 1
ATOM 947 C C . LEU A 1 126 ? -1.102 -15.554 4.002 1.00 85.69 126 LEU A C 1
ATOM 949 O O . LEU A 1 126 ? -1.802 -15.866 3.038 1.00 85.69 126 LEU A O 1
ATOM 953 N N . GLN A 1 127 ? -1.162 -16.242 5.146 1.00 76.19 127 GLN A N 1
ATOM 954 C CA . GLN A 1 127 ? -1.936 -17.480 5.294 1.00 76.19 127 GLN A CA 1
ATOM 955 C C . GLN A 1 127 ? -3.400 -17.312 4.889 1.00 76.19 127 GLN A C 1
ATOM 957 O O . GLN A 1 127 ? -4.107 -16.545 5.520 1.00 76.19 127 GLN A O 1
ATOM 962 N N . GLY A 1 128 ? -3.916 -18.090 3.937 1.00 73.12 128 GLY A N 1
ATOM 963 C CA . GLY A 1 128 ? -5.338 -18.055 3.560 1.00 73.12 128 GLY A CA 1
ATOM 964 C C . GLY A 1 128 ? -5.694 -16.999 2.510 1.00 73.12 128 GLY A C 1
ATOM 965 O O . GLY A 1 128 ? -6.874 -16.766 2.263 1.00 73.12 128 GLY A O 1
ATOM 966 N N . LEU A 1 129 ? -4.694 -16.385 1.876 1.00 75.44 129 LEU A N 1
ATOM 967 C CA . LEU A 1 129 ? -4.840 -15.713 0.591 1.00 75.44 129 LEU A CA 1
ATOM 968 C C . LEU A 1 129 ? -4.017 -16.486 -0.438 1.00 75.44 129 LEU A C 1
ATOM 970 O O . LEU A 1 129 ? -2.813 -16.646 -0.292 1.00 75.44 129 LEU A O 1
ATOM 974 N N . SER A 1 130 ? -4.678 -17.021 -1.461 1.00 71.75 130 SER A N 1
ATOM 975 C CA . SER A 1 130 ? -4.008 -17.674 -2.582 1.00 71.75 130 SER A CA 1
ATOM 976 C C . SER A 1 130 ? -4.609 -17.219 -3.909 1.00 71.75 130 SER A C 1
ATOM 978 O O . SER A 1 130 ? -5.769 -16.789 -3.980 1.00 71.75 130 SER A O 1
ATOM 980 N N . ALA A 1 131 ? -3.787 -17.319 -4.957 1.00 87.25 131 ALA A N 1
ATOM 981 C CA . ALA A 1 131 ? -4.099 -16.956 -6.338 1.00 87.25 131 ALA A CA 1
ATOM 982 C C . ALA A 1 131 ? -4.260 -15.449 -6.617 1.00 87.25 131 ALA A C 1
ATOM 984 O O . ALA A 1 131 ? -4.934 -15.083 -7.580 1.00 87.25 131 ALA A O 1
ATOM 985 N N . CYS A 1 132 ? -3.626 -14.577 -5.828 1.00 91.88 132 CYS A N 1
ATOM 986 C CA . CYS A 1 132 ? -3.506 -13.169 -6.196 1.00 91.88 132 CYS A CA 1
ATOM 987 C C . CYS A 1 132 ? -2.569 -12.986 -7.395 1.00 91.88 132 CYS A C 1
ATOM 989 O O . CYS A 1 132 ? -1.535 -13.651 -7.498 1.00 91.88 132 CYS A O 1
ATOM 991 N N . ARG A 1 133 ? -2.924 -12.041 -8.265 1.00 93.75 133 ARG A N 1
ATOM 992 C CA . ARG A 1 133 ? -2.079 -11.477 -9.324 1.00 93.75 133 ARG A CA 1
ATOM 993 C C . ARG A 1 133 ? -1.838 -10.001 -9.033 1.00 93.75 133 ARG A C 1
ATOM 995 O O . ARG A 1 133 ? -2.686 -9.364 -8.412 1.00 93.75 133 ARG A O 1
ATOM 1002 N N . ASN A 1 134 ? -0.701 -9.464 -9.461 1.00 95.00 134 ASN A N 1
ATOM 1003 C CA . ASN A 1 134 ? -0.445 -8.034 -9.318 1.00 95.00 134 ASN A CA 1
ATOM 1004 C C . ASN A 1 134 ? -1.516 -7.228 -10.060 1.00 95.00 134 ASN A C 1
ATOM 1006 O O . ASN A 1 134 ? -2.014 -7.645 -11.111 1.00 95.00 134 ASN A O 1
ATOM 1010 N N . VAL A 1 135 ? -1.845 -6.064 -9.512 1.00 95.56 135 VAL A N 1
ATOM 1011 C CA . VAL A 1 135 ? -2.404 -4.976 -10.315 1.00 95.56 135 VAL A CA 1
ATOM 1012 C C . VAL A 1 135 ? -1.334 -4.448 -11.280 1.00 95.56 135 VAL A C 1
ATOM 1014 O O . VAL A 1 135 ? -0.139 -4.619 -11.043 1.00 95.56 135 VAL A O 1
ATOM 1017 N N . ASP A 1 136 ? -1.752 -3.829 -12.379 1.00 94.69 136 ASP A N 1
ATOM 1018 C CA . ASP A 1 136 ? -0.833 -3.120 -13.274 1.00 94.69 136 ASP A CA 1
ATOM 1019 C C . ASP A 1 136 ? -0.315 -1.812 -12.640 1.00 94.69 136 ASP A C 1
ATOM 1021 O O . ASP A 1 136 ? -0.842 -1.331 -11.633 1.00 94.69 136 ASP A O 1
ATOM 1025 N N . LEU A 1 137 ? 0.737 -1.232 -13.230 1.00 95.31 137 LEU A N 1
ATOM 1026 C CA . LEU A 1 137 ? 1.342 0.016 -12.743 1.00 95.31 137 LEU A CA 1
ATOM 1027 C C . LEU A 1 137 ? 0.373 1.201 -12.820 1.00 95.31 137 LEU A C 1
ATOM 1029 O O . LEU A 1 137 ? 0.363 2.039 -11.918 1.00 95.31 137 LEU A O 1
ATOM 1033 N N . GLU A 1 138 ? -0.460 1.244 -13.865 1.00 95.44 138 GLU A N 1
ATOM 1034 C CA . GLU A 1 138 ? -1.483 2.279 -14.064 1.00 95.44 138 GLU A CA 1
ATOM 1035 C C . GLU A 1 138 ? -2.522 2.282 -12.935 1.00 95.44 138 GLU A C 1
ATOM 1037 O O . GLU A 1 138 ? -3.096 3.321 -12.626 1.00 95.44 138 GLU A O 1
ATOM 1042 N N . THR A 1 139 ? -2.723 1.137 -12.280 1.00 95.81 139 THR A N 1
ATOM 1043 C CA . THR A 1 139 ? -3.573 0.980 -11.100 1.00 95.81 139 THR A CA 1
ATOM 1044 C C . THR A 1 139 ? -2.790 1.190 -9.799 1.00 95.81 139 THR A C 1
ATOM 1046 O O . THR A 1 139 ? -3.277 1.865 -8.894 1.00 95.81 139 THR A O 1
ATOM 1049 N N . ALA A 1 140 ? -1.580 0.636 -9.682 1.00 96.50 140 ALA A N 1
ATOM 1050 C CA . ALA A 1 140 ? -0.784 0.667 -8.452 1.00 96.50 140 ALA A CA 1
ATOM 1051 C C . ALA A 1 140 ? -0.337 2.080 -8.050 1.00 96.50 140 ALA A C 1
ATOM 1053 O O . ALA A 1 140 ? -0.390 2.425 -6.869 1.00 96.50 140 ALA A O 1
ATOM 1054 N N . ILE A 1 141 ? 0.098 2.892 -9.018 1.00 96.00 141 ILE A N 1
ATOM 1055 C CA . ILE A 1 141 ? 0.630 4.234 -8.748 1.00 96.00 141 ILE A CA 1
ATOM 1056 C C . ILE A 1 141 ? -0.464 5.146 -8.175 1.00 96.00 141 ILE A C 1
ATOM 1058 O O . ILE A 1 141 ? -0.263 5.651 -7.071 1.00 96.00 141 ILE A O 1
ATOM 1062 N N . PRO A 1 142 ? -1.654 5.293 -8.799 1.00 95.44 142 PRO A N 1
ATOM 1063 C CA . PRO A 1 142 ? -2.719 6.111 -8.219 1.00 95.44 142 PRO A CA 1
ATOM 1064 C C . PRO A 1 142 ? -3.172 5.644 -6.834 1.00 95.44 142 PRO A C 1
ATOM 1066 O O . PRO A 1 142 ? -3.517 6.474 -5.999 1.00 95.44 142 PRO A O 1
ATOM 1069 N N . ILE A 1 143 ? -3.160 4.333 -6.559 1.00 95.50 143 ILE A N 1
ATOM 1070 C CA . ILE A 1 143 ? -3.458 3.806 -5.218 1.00 95.50 143 ILE A CA 1
ATOM 1071 C C . ILE A 1 143 ? -2.442 4.347 -4.210 1.00 95.50 143 ILE A C 1
ATOM 1073 O O . ILE A 1 143 ? -2.842 4.930 -3.203 1.00 95.50 143 ILE A O 1
ATOM 1077 N N . LEU A 1 144 ? -1.150 4.170 -4.489 1.00 95.88 144 LEU A N 1
ATOM 1078 C CA . LEU A 1 144 ? -0.051 4.567 -3.608 1.00 95.88 144 LEU A CA 1
ATOM 1079 C C . LEU A 1 144 ? -0.009 6.081 -3.373 1.00 95.88 144 LEU A C 1
ATOM 1081 O O . LEU A 1 144 ? 0.126 6.551 -2.242 1.00 95.88 144 LEU A O 1
ATOM 1085 N N . GLU A 1 145 ? -0.189 6.856 -4.436 1.00 95.12 145 GLU A N 1
ATOM 1086 C CA . GLU A 1 145 ? -0.229 8.317 -4.366 1.00 95.12 145 GLU A CA 1
ATOM 1087 C C . GLU A 1 145 ? -1.509 8.837 -3.699 1.00 95.12 145 GLU A C 1
ATOM 1089 O O . GLU A 1 145 ? -1.541 9.967 -3.223 1.00 95.12 145 GLU A O 1
ATOM 1094 N N . SER A 1 146 ? -2.553 8.010 -3.592 1.00 93.81 146 SER A N 1
ATOM 1095 C CA . SER A 1 146 ? -3.783 8.359 -2.874 1.00 93.81 146 SER A CA 1
ATOM 1096 C C . SER A 1 146 ? -3.756 8.031 -1.382 1.00 93.81 146 SER A C 1
ATOM 1098 O O . SER A 1 146 ? -4.770 8.255 -0.723 1.00 93.81 146 SER A O 1
ATOM 1100 N N . PHE A 1 147 ? -2.670 7.465 -0.841 1.00 94.19 147 PHE A N 1
ATOM 1101 C CA . PHE A 1 147 ? -2.619 7.067 0.568 1.00 94.19 147 PHE A CA 1
ATOM 1102 C C . PHE A 1 147 ? -3.068 8.193 1.508 1.00 94.19 147 PHE A C 1
ATOM 1104 O O . PHE A 1 147 ? -2.704 9.358 1.358 1.00 94.19 147 PHE A O 1
ATOM 1111 N N . THR A 1 148 ? -3.895 7.822 2.479 1.00 91.81 148 THR A N 1
ATOM 1112 C CA . THR A 1 148 ? -4.506 8.721 3.454 1.00 91.81 148 THR A CA 1
ATOM 1113 C C . THR A 1 148 ? -4.644 8.016 4.798 1.00 91.81 148 THR A C 1
ATOM 1115 O O . THR A 1 148 ? -4.577 6.788 4.873 1.00 91.81 148 THR A O 1
ATOM 1118 N N . THR A 1 149 ? -4.832 8.781 5.866 1.00 89.06 149 THR A N 1
ATOM 1119 C CA . THR A 1 149 ? -4.992 8.250 7.219 1.00 89.06 149 THR A CA 1
ATOM 1120 C C . THR A 1 149 ? -6.469 8.122 7.563 1.00 89.06 149 THR A C 1
ATOM 1122 O O . THR A 1 149 ? -7.299 8.966 7.212 1.00 89.06 149 THR A O 1
ATOM 1125 N N . VAL A 1 150 ? -6.827 7.058 8.278 1.00 81.88 150 VAL A N 1
ATOM 1126 C CA . VAL A 1 150 ? -8.165 6.927 8.853 1.00 81.88 150 VAL A CA 1
ATOM 1127 C C . VAL A 1 150 ? -8.278 7.897 10.029 1.00 81.88 150 VAL A C 1
ATOM 1129 O O . VAL A 1 150 ? -7.790 7.625 11.122 1.00 81.88 150 VAL A O 1
ATOM 1132 N N . SER A 1 151 ? -8.927 9.038 9.800 1.00 63.19 151 SER A N 1
ATOM 1133 C CA . SER A 1 151 ? -9.252 10.011 10.848 1.00 63.19 151 SER A CA 1
ATOM 1134 C C . SER A 1 151 ? -10.671 9.779 11.391 1.00 63.19 151 SER A C 1
ATOM 1136 O O . SER A 1 151 ? -11.550 9.373 10.623 1.00 63.19 151 SER A O 1
ATOM 1138 N N . PRO A 1 152 ? -10.947 10.078 12.677 1.00 51.16 152 PRO A N 1
ATOM 1139 C CA . PRO A 1 152 ? -12.285 9.947 13.257 1.00 51.16 152 PRO A CA 1
ATOM 1140 C C . PRO A 1 152 ? -13.380 10.751 12.555 1.00 51.16 152 PRO A C 1
ATOM 1142 O O . PRO A 1 152 ? -14.528 10.328 12.535 1.00 51.16 152 PRO A O 1
ATOM 1145 N N . GLU A 1 153 ? -13.024 11.831 11.870 1.00 43.44 153 GLU A N 1
ATOM 1146 C CA . GLU A 1 153 ? -13.953 12.641 11.074 1.00 43.44 153 GLU A CA 1
ATOM 1147 C C . GLU A 1 153 ? -14.491 11.899 9.832 1.00 43.44 153 GLU A C 1
ATOM 1149 O O . GLU A 1 153 ? -15.592 12.172 9.359 1.00 43.44 153 GLU A O 1
ATOM 1154 N N . ILE A 1 154 ? -13.754 10.905 9.319 1.00 46.91 154 ILE A N 1
ATOM 1155 C CA . ILE A 1 154 ? -14.184 10.063 8.189 1.00 46.91 154 ILE A CA 1
ATOM 1156 C C . ILE A 1 154 ? -15.164 8.971 8.672 1.00 46.91 154 ILE A C 1
ATOM 1158 O O . ILE A 1 154 ? -15.879 8.372 7.868 1.00 46.91 154 ILE A O 1
ATOM 1162 N N . MET A 1 155 ? -15.247 8.734 9.989 1.00 50.34 155 MET A N 1
ATOM 1163 C CA . MET A 1 155 ? -16.102 7.708 10.598 1.00 50.34 155 MET A CA 1
ATOM 1164 C C . MET A 1 155 ? -17.575 8.123 10.712 1.00 50.34 155 MET A C 1
ATOM 1166 O O . MET A 1 155 ? -18.417 7.268 10.973 1.00 50.34 155 MET A O 1
ATOM 1170 N N . GLY A 1 156 ? -17.894 9.391 10.430 1.00 42.59 156 GLY A N 1
ATOM 1171 C CA . GLY A 1 156 ? -19.240 9.938 10.535 1.00 42.59 156 GLY A CA 1
ATOM 1172 C C . GLY A 1 156 ? -19.667 10.068 11.993 1.00 42.59 156 GLY A C 1
ATOM 1173 O O . GLY A 1 156 ? -19.872 9.071 12.681 1.00 42.59 156 GLY A O 1
ATOM 1174 N N . ASP A 1 157 ? -19.859 11.303 12.449 1.00 40.00 157 ASP A N 1
ATOM 1175 C CA . ASP A 1 157 ? -20.658 11.563 13.640 1.00 40.00 157 ASP A CA 1
ATOM 1176 C C . ASP A 1 157 ? -22.071 11.032 13.377 1.00 40.00 157 ASP A C 1
ATOM 1178 O O . ASP A 1 157 ? -22.903 11.663 12.720 1.00 40.00 157 ASP A O 1
ATOM 1182 N N . GLY A 1 158 ? -22.322 9.808 13.834 1.00 40.47 158 GLY A N 1
ATOM 1183 C CA . GLY A 1 158 ? -23.664 9.315 14.057 1.00 40.47 158 GLY A CA 1
ATOM 1184 C C . GLY A 1 158 ? -24.264 10.150 15.171 1.00 40.47 158 GLY A C 1
ATOM 1185 O O . GLY A 1 158 ? -24.146 9.784 16.335 1.00 40.47 158 GLY A O 1
ATOM 1186 N N . ASP A 1 159 ? -24.865 11.278 14.804 1.00 35.78 159 ASP A N 1
ATOM 1187 C CA . ASP A 1 159 ? -25.745 12.045 15.677 1.00 35.78 159 ASP A CA 1
ATOM 1188 C C . ASP A 1 159 ? -26.851 11.083 16.160 1.00 35.78 159 ASP A C 1
ATOM 1190 O O . ASP A 1 159 ? -27.603 10.553 15.327 1.00 35.78 159 ASP A O 1
ATOM 1194 N N . PRO A 1 160 ? -26.934 10.749 17.460 1.00 39.44 160 PRO A N 1
ATOM 1195 C CA . PRO A 1 160 ? -28.059 9.981 17.962 1.00 39.44 160 PRO A CA 1
ATOM 1196 C C . PRO A 1 160 ? -29.294 10.900 18.055 1.00 39.44 160 PRO A C 1
ATOM 1198 O O . PRO A 1 160 ? -29.142 12.080 18.375 1.00 39.44 160 PRO A O 1
ATOM 1201 N N . PRO A 1 161 ? -30.509 10.392 17.772 1.00 50.78 161 PRO A N 1
ATOM 1202 C CA . PRO A 1 161 ? -31.742 11.170 17.911 1.00 50.78 161 PRO A CA 1
ATOM 1203 C C . PRO A 1 161 ? -32.033 11.589 19.358 1.00 50.78 161 PRO A C 1
ATOM 1205 O O . PRO A 1 161 ? -31.654 10.842 20.292 1.00 50.78 161 PRO A O 1
#